Protein AF-A0A831TFV8-F1 (afdb_monomer_lite)

Foldseek 3Di:
DPDPPPDPCVPVQPLNVLVVVLVVLVVLLVVLVCCLPPPDDDPVVNVVSVVVNVVSVVVNVVSVVVNVCSVVVVVVVVVVD

Radius of gyration: 18.23 Å; chains: 1; bounding box: 47×17×51 Å

Structure (mmCIF, N/CA/C/O backbone):
data_AF-A0A831TFV8-F1
#
_entry.id   AF-A0A831TFV8-F1
#
loop_
_atom_site.group_PDB
_atom_site.id
_atom_site.type_symbol
_atom_site.label_atom_id
_atom_site.label_alt_id
_atom_site.label_comp_id
_atom_site.label_asym_id
_atom_site.label_entity_id
_atom_site.label_seq_id
_atom_site.pdbx_PDB_ins_code
_atom_site.Cartn_x
_atom_site.Cartn_y
_atom_site.Cartn_z
_atom_site.occupancy
_atom_site.B_iso_or_equiv
_atom_site.auth_seq_id
_atom_site.auth_comp_id
_atom_site.auth_asym_id
_atom_site.auth_atom_id
_atom_site.pdbx_PDB_model_num
ATOM 1 N N . MET A 1 1 ? -31.858 -0.367 -11.077 1.00 37.62 1 MET A N 1
ATOM 2 C CA . MET A 1 1 ? -30.894 0.382 -10.248 1.00 37.62 1 MET A CA 1
ATOM 3 C C . MET A 1 1 ? -31.010 -0.175 -8.842 1.00 37.62 1 MET A C 1
ATOM 5 O O . MET A 1 1 ? -32.066 -0.020 -8.251 1.00 37.62 1 MET A O 1
ATOM 9 N N . HIS A 1 2 ? -30.026 -0.948 -8.374 1.00 44.28 2 HIS A N 1
ATOM 10 C CA . HIS A 1 2 ? -29.948 -1.289 -6.950 1.00 44.28 2 HIS A CA 1
ATOM 11 C C . HIS A 1 2 ? -29.528 -0.013 -6.225 1.00 44.28 2 HIS A C 1
ATOM 13 O O . HIS A 1 2 ? -28.478 0.542 -6.547 1.00 44.28 2 HIS A O 1
ATOM 19 N N . GLU A 1 3 ? -30.364 0.485 -5.318 1.00 42.09 3 GLU A N 1
ATOM 20 C CA . GLU A 1 3 ? -29.932 1.510 -4.371 1.00 42.09 3 GLU A CA 1
ATOM 21 C C . GLU A 1 3 ? -28.701 0.978 -3.621 1.00 42.09 3 GLU A C 1
ATOM 23 O O . GLU A 1 3 ? -28.684 -0.204 -3.255 1.00 42.09 3 GLU A O 1
ATOM 28 N N . PRO A 1 4 ? -27.646 1.787 -3.422 1.00 51.84 4 PRO A N 1
ATOM 29 C CA . PRO A 1 4 ? -26.541 1.382 -2.577 1.00 51.84 4 PRO A CA 1
ATOM 30 C C . PRO A 1 4 ? -27.103 1.270 -1.164 1.00 51.84 4 PRO A C 1
ATOM 32 O O . PRO A 1 4 ? -27.345 2.281 -0.508 1.00 51.84 4 PRO A O 1
ATOM 35 N N . GLY A 1 5 ? -27.377 0.038 -0.730 1.00 48.81 5 GLY A N 1
ATOM 36 C CA . GLY A 1 5 ? -27.773 -0.235 0.641 1.00 48.81 5 GLY A CA 1
ATOM 37 C C . GLY A 1 5 ? -26.752 0.430 1.550 1.00 48.81 5 GLY A C 1
ATOM 38 O O . GLY A 1 5 ? -25.561 0.125 1.467 1.00 48.81 5 GLY A O 1
ATOM 39 N N . ILE A 1 6 ? -27.206 1.399 2.341 1.00 50.31 6 ILE A N 1
ATOM 40 C CA . ILE A 1 6 ? -26.380 2.052 3.347 1.00 50.31 6 ILE A CA 1
ATOM 41 C C . ILE A 1 6 ? -25.979 0.934 4.305 1.00 50.31 6 ILE A C 1
ATOM 43 O O . ILE A 1 6 ? -26.782 0.483 5.117 1.00 50.31 6 ILE A O 1
ATOM 47 N N . TYR A 1 7 ? -24.759 0.417 4.155 1.00 52.88 7 TYR A N 1
ATOM 48 C CA . TYR A 1 7 ? -24.163 -0.423 5.180 1.00 52.88 7 TYR A CA 1
ATOM 49 C C . TYR A 1 7 ? -24.170 0.416 6.456 1.00 52.88 7 TYR A C 1
ATOM 51 O O . TYR A 1 7 ? -23.737 1.567 6.412 1.00 52.88 7 TYR A O 1
ATOM 59 N N . HIS A 1 8 ? -24.702 -0.129 7.551 1.00 46.22 8 HIS A N 1
ATOM 60 C CA . HIS A 1 8 ? -24.693 0.516 8.862 1.00 46.22 8 HIS A CA 1
ATOM 61 C C . HIS A 1 8 ? -23.231 0.746 9.297 1.00 46.22 8 HIS A C 1
ATOM 63 O O . HIS A 1 8 ? -22.589 -0.094 9.929 1.00 46.22 8 HIS A O 1
ATOM 69 N N . LEU A 1 9 ? -22.656 1.867 8.851 1.00 50.25 9 LEU A N 1
ATOM 70 C CA . LEU A 1 9 ? -21.287 2.322 9.118 1.00 50.25 9 LEU A CA 1
ATOM 71 C C . LEU A 1 9 ? -21.105 2.721 10.588 1.00 50.25 9 LEU A C 1
ATOM 73 O O . LEU A 1 9 ? -19.986 2.825 11.077 1.00 50.25 9 LEU A O 1
ATOM 77 N N . ASP A 1 10 ? -22.216 2.892 11.289 1.00 52.97 10 ASP A N 1
ATOM 78 C CA . ASP A 1 10 ? -22.375 3.071 12.722 1.00 52.97 10 ASP A CA 1
ATOM 79 C C . ASP A 1 10 ? -21.794 1.892 13.535 1.00 52.97 10 ASP A C 1
ATOM 81 O O . ASP A 1 10 ? -21.351 2.092 14.667 1.00 52.97 10 ASP A O 1
ATOM 85 N N . GLU A 1 11 ? -21.667 0.700 12.934 1.00 48.12 11 GLU A N 1
ATOM 86 C CA . GLU A 1 11 ? -21.003 -0.471 13.536 1.00 48.12 11 GLU A CA 1
ATOM 87 C C . GLU A 1 11 ? -19.650 -0.824 12.885 1.00 48.12 11 GLU A C 1
ATOM 89 O O . GLU A 1 11 ? -18.838 -1.550 13.470 1.00 48.12 11 GLU A O 1
ATOM 94 N N . GLN A 1 12 ? -19.357 -0.304 11.685 1.00 54.34 12 GLN A N 1
ATOM 95 C CA . GLN A 1 12 ? -18.096 -0.573 10.990 1.00 54.34 12 GLN A CA 1
ATOM 96 C C . GLN A 1 12 ? -16.990 0.359 11.482 1.00 54.34 12 GLN A C 1
ATOM 98 O O . GLN A 1 12 ? -16.775 1.468 11.000 1.00 54.34 12 GLN A O 1
ATOM 103 N N . TYR A 1 13 ? -16.239 -0.136 12.460 1.00 72.06 13 TYR A N 1
ATOM 104 C CA . TYR A 1 13 ? -15.095 0.568 13.023 1.00 72.06 13 TYR A CA 1
ATOM 105 C C . TYR A 1 13 ? -14.062 0.918 11.944 1.00 72.06 13 TYR A C 1
ATOM 107 O O . TYR A 1 13 ? -13.615 0.038 11.208 1.00 72.06 13 TYR A O 1
ATOM 115 N N . ALA A 1 14 ? -13.600 2.173 11.912 1.00 77.94 14 ALA A N 1
ATOM 116 C CA . ALA A 1 14 ? -12.574 2.639 10.973 1.00 77.94 14 ALA A CA 1
ATOM 117 C C . ALA A 1 14 ? -11.349 1.706 10.934 1.00 77.94 14 ALA A C 1
ATOM 119 O O . ALA A 1 14 ? -10.845 1.384 9.864 1.00 77.94 14 ALA A O 1
ATOM 120 N N . ALA A 1 15 ? -10.928 1.163 12.082 1.00 77.88 15 ALA A N 1
ATOM 121 C CA . ALA A 1 15 ? -9.836 0.1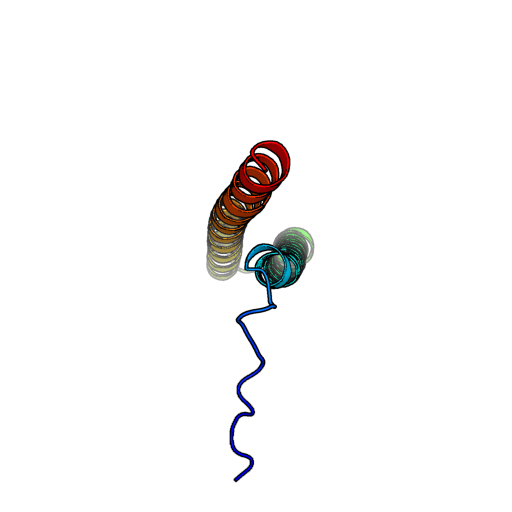93 12.149 1.00 77.88 15 ALA A CA 1
ATOM 122 C C . ALA A 1 15 ? -10.099 -1.112 11.359 1.00 77.88 15 ALA A C 1
ATOM 124 O O . ALA A 1 15 ? -9.165 -1.692 10.804 1.00 77.88 15 ALA A O 1
ATOM 125 N N . ALA A 1 16 ? -11.352 -1.572 11.295 1.00 81.75 16 ALA A N 1
ATOM 126 C CA . ALA A 1 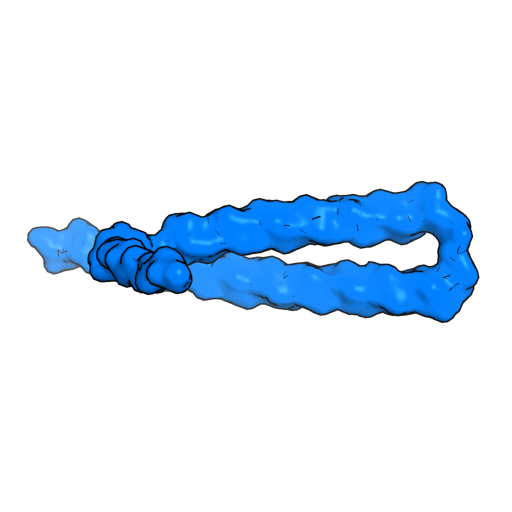16 ? -11.755 -2.749 10.526 1.00 81.75 16 ALA A CA 1
ATOM 127 C C . ALA A 1 16 ? -11.758 -2.480 9.013 1.00 81.75 16 ALA A C 1
ATOM 129 O O . ALA A 1 16 ? -11.468 -3.394 8.248 1.00 81.75 16 ALA A O 1
ATOM 130 N N . LEU A 1 17 ? -12.015 -1.235 8.594 1.00 86.31 17 LEU A N 1
ATOM 131 C CA . LEU A 1 17 ? -11.939 -0.797 7.195 1.00 86.31 17 LEU A CA 1
ATOM 132 C C . LEU A 1 17 ? -10.505 -0.480 6.751 1.00 86.31 17 LEU A C 1
ATOM 134 O O . LEU A 1 17 ? -10.129 -0.753 5.615 1.00 86.31 17 LEU A O 1
ATOM 138 N N . LEU A 1 18 ? -9.671 0.042 7.652 1.00 88.56 18 LEU A N 1
ATOM 139 C CA . LEU A 1 18 ? -8.266 0.349 7.372 1.00 88.56 18 LEU A CA 1
ATOM 140 C C . LEU A 1 18 ? -7.409 -0.916 7.231 1.00 88.56 18 LEU A C 1
ATOM 142 O O . LEU A 1 18 ? -6.480 -0.949 6.427 1.00 88.56 18 LEU A O 1
ATOM 146 N N . ARG A 1 19 ? -7.726 -1.986 7.968 1.00 86.69 19 ARG A N 1
ATOM 147 C CA . ARG A 1 19 ? -6.972 -3.248 7.919 1.00 86.69 19 ARG A CA 1
ATOM 148 C C . ARG A 1 19 ? -6.910 -3.900 6.522 1.00 86.69 19 ARG A C 1
ATOM 150 O O . ARG A 1 19 ? -5.802 -4.257 6.118 1.00 86.69 19 ARG A O 1
ATOM 157 N N . PRO A 1 20 ? -8.014 -4.081 5.769 1.00 92.25 20 PRO A N 1
ATOM 158 C CA . PRO A 1 20 ? -7.935 -4.617 4.411 1.00 92.25 20 PRO A CA 1
ATOM 159 C C . PRO A 1 20 ? -7.179 -3.679 3.462 1.00 92.25 20 PRO A C 1
ATOM 161 O O . PRO A 1 20 ? -6.385 -4.169 2.666 1.00 92.25 20 PRO A O 1
ATOM 164 N N . LEU A 1 21 ? -7.318 -2.353 3.602 1.00 94.25 21 LEU A N 1
ATOM 165 C CA . LEU A 1 21 ? -6.544 -1.389 2.804 1.00 94.25 21 LEU A CA 1
ATOM 166 C C . LEU A 1 21 ? -5.032 -1.545 3.027 1.00 94.25 21 LEU A C 1
ATOM 168 O O . LEU A 1 21 ? -4.260 -1.567 2.070 1.00 94.25 21 LEU A O 1
ATOM 172 N N . LEU A 1 22 ? -4.608 -1.728 4.281 1.00 94.38 22 LEU A N 1
ATOM 173 C CA . LEU A 1 22 ? -3.215 -2.018 4.627 1.00 94.38 22 LEU A CA 1
ATOM 174 C C . LEU A 1 22 ? -2.714 -3.332 4.015 1.00 94.38 22 LEU A C 1
ATOM 176 O O . LEU A 1 22 ? -1.569 -3.399 3.568 1.00 94.38 22 LEU A O 1
ATOM 180 N N . SER A 1 23 ? -3.558 -4.368 3.967 1.00 94.25 23 SER A N 1
ATOM 181 C CA . SER A 1 23 ? -3.219 -5.633 3.301 1.00 94.25 23 SER A CA 1
ATOM 182 C C . SER A 1 23 ? -2.979 -5.423 1.808 1.00 94.25 23 SER A C 1
ATOM 184 O O . SER A 1 23 ? -1.934 -5.814 1.291 1.00 94.25 23 SER A O 1
ATOM 186 N N . THR A 1 24 ? -3.899 -4.734 1.129 1.00 97.44 24 THR A N 1
ATOM 187 C CA . THR A 1 24 ? -3.779 -4.444 -0.304 1.00 97.44 24 THR A CA 1
ATOM 188 C C . THR A 1 24 ? -2.533 -3.615 -0.614 1.00 97.44 24 THR A C 1
ATOM 190 O O . THR A 1 24 ? -1.830 -3.907 -1.579 1.00 97.44 24 THR A O 1
ATOM 193 N N . LEU A 1 25 ? -2.196 -2.622 0.216 1.00 97.00 25 LEU A N 1
ATOM 194 C CA . LEU A 1 25 ? -0.965 -1.847 0.032 1.00 97.00 25 LEU A CA 1
ATOM 195 C C . LEU A 1 25 ? 0.291 -2.723 0.123 1.00 97.00 25 LEU A C 1
ATOM 197 O O . LEU A 1 25 ? 1.169 -2.602 -0.726 1.00 97.00 25 LEU A O 1
ATOM 201 N N . ARG A 1 26 ? 0.354 -3.659 1.077 1.00 95.56 26 ARG A N 1
ATOM 202 C CA . ARG A 1 26 ? 1.487 -4.598 1.205 1.00 95.56 26 ARG A CA 1
ATOM 203 C C . ARG A 1 26 ? 1.612 -5.546 0.014 1.00 95.56 26 ARG A C 1
ATOM 205 O O . ARG A 1 26 ? 2.721 -5.901 -0.382 1.00 95.56 26 ARG A O 1
ATOM 212 N N . GLU A 1 27 ? 0.493 -5.968 -0.566 1.00 97.69 27 GLU A N 1
ATOM 213 C CA . GLU A 1 27 ? 0.494 -6.776 -1.791 1.00 97.69 27 GLU A CA 1
ATOM 214 C C . GLU A 1 27 ? 1.038 -5.984 -2.987 1.00 97.69 27 GLU A C 1
ATOM 216 O O . GLU A 1 27 ? 1.844 -6.502 -3.767 1.00 97.69 27 GLU A O 1
ATOM 221 N N . LEU A 1 28 ? 0.641 -4.714 -3.117 1.00 97.94 28 LEU A N 1
ATOM 222 C CA . LEU A 1 28 ? 1.149 -3.824 -4.161 1.00 97.94 28 LEU A CA 1
ATOM 223 C C . LEU A 1 28 ? 2.645 -3.533 -3.982 1.00 97.94 28 LEU A C 1
ATOM 225 O O . LEU A 1 28 ? 3.391 -3.598 -4.959 1.00 97.94 28 LEU A O 1
ATOM 229 N N . GLU A 1 29 ? 3.103 -3.284 -2.752 1.00 97.44 29 GLU A N 1
ATOM 230 C CA . GLU A 1 29 ? 4.527 -3.117 -2.433 1.00 97.44 29 GLU A CA 1
ATOM 231 C C . GLU A 1 29 ? 5.340 -4.359 -2.830 1.00 97.44 29 GLU A C 1
ATOM 233 O O . GLU A 1 29 ? 6.360 -4.234 -3.511 1.00 97.44 29 GLU A O 1
ATOM 238 N N . HIS A 1 30 ? 4.867 -5.564 -2.486 1.00 96.62 30 HIS A N 1
ATOM 239 C CA . HIS A 1 30 ? 5.510 -6.814 -2.903 1.00 96.62 30 HIS A CA 1
ATOM 240 C C . HIS A 1 30 ? 5.591 -6.946 -4.423 1.00 96.62 30 HIS A C 1
ATOM 242 O O . HIS A 1 30 ? 6.624 -7.348 -4.961 1.00 96.62 30 HIS A O 1
ATOM 248 N N . ARG A 1 31 ? 4.515 -6.596 -5.131 1.00 97.19 31 ARG A N 1
ATOM 249 C CA . ARG A 1 31 ? 4.468 -6.660 -6.592 1.00 97.19 31 ARG A CA 1
ATOM 250 C C . ARG A 1 31 ? 5.463 -5.689 -7.232 1.00 97.19 31 ARG A C 1
ATOM 252 O O . ARG A 1 31 ? 6.191 -6.080 -8.141 1.00 97.19 31 ARG A O 1
ATOM 259 N N . VAL A 1 32 ? 5.548 -4.460 -6.726 1.00 96.88 32 VAL A N 1
ATOM 260 C CA . VAL A 1 32 ? 6.541 -3.472 -7.172 1.00 96.88 32 VAL A CA 1
ATOM 261 C C . VAL A 1 32 ? 7.964 -3.955 -6.891 1.00 96.88 32 VAL A C 1
ATOM 263 O O . VAL A 1 32 ? 8.816 -3.892 -7.779 1.00 96.88 32 VAL A O 1
ATOM 266 N N . ALA A 1 33 ? 8.230 -4.494 -5.700 1.00 94.44 33 ALA A N 1
ATOM 267 C CA . ALA A 1 33 ? 9.534 -5.061 -5.362 1.00 94.44 33 ALA A CA 1
ATOM 268 C C . ALA A 1 33 ? 9.916 -6.209 -6.310 1.00 94.44 33 ALA A C 1
ATOM 270 O O . ALA A 1 33 ? 11.030 -6.235 -6.835 1.00 94.44 33 ALA A O 1
ATOM 271 N N . HIS A 1 34 ? 8.969 -7.102 -6.609 1.00 95.88 34 HIS A N 1
ATOM 272 C CA . HIS A 1 34 ? 9.165 -8.184 -7.567 1.00 95.88 34 HIS A CA 1
ATOM 273 C C . HIS A 1 34 ? 9.533 -7.650 -8.961 1.00 95.88 34 HIS A C 1
ATOM 275 O O . HIS A 1 34 ? 10.479 -8.138 -9.577 1.00 95.88 34 HIS A O 1
ATOM 281 N N . TYR A 1 35 ? 8.851 -6.610 -9.452 1.00 95.25 35 TYR A N 1
ATOM 282 C CA . TYR A 1 35 ? 9.172 -6.006 -10.749 1.00 95.25 35 TYR A CA 1
ATOM 283 C C . TYR A 1 35 ? 10.582 -5.423 -10.798 1.00 95.25 35 TYR A C 1
ATOM 285 O O . TYR A 1 35 ? 11.298 -5.637 -11.774 1.00 95.25 35 TYR A O 1
ATOM 293 N N . ARG A 1 36 ? 11.015 -4.744 -9.732 1.00 91.06 36 ARG A N 1
ATOM 294 C CA . ARG A 1 36 ? 12.358 -4.147 -9.657 1.00 91.06 36 ARG A CA 1
ATOM 295 C C . ARG A 1 36 ? 13.477 -5.184 -9.711 1.00 91.06 36 ARG A C 1
ATOM 297 O O . ARG A 1 36 ? 14.531 -4.906 -10.285 1.00 91.06 36 ARG A O 1
ATOM 304 N N . VAL A 1 37 ? 13.254 -6.345 -9.097 1.00 93.00 37 VAL A N 1
ATOM 305 C CA . VAL A 1 37 ? 14.256 -7.413 -8.979 1.00 93.00 37 VAL A CA 1
ATOM 306 C C . VAL A 1 37 ? 14.262 -8.322 -10.206 1.00 93.00 37 VAL A C 1
ATOM 308 O O . VAL A 1 37 ? 15.332 -8.688 -10.689 1.00 93.00 37 VAL A O 1
ATOM 311 N N . HIS A 1 38 ? 13.088 -8.687 -10.721 1.00 93.12 38 HIS A N 1
ATOM 312 C CA . HIS A 1 38 ? 12.967 -9.769 -11.700 1.00 93.12 38 HIS A CA 1
ATOM 313 C C . HIS A 1 38 ? 12.750 -9.303 -13.141 1.00 93.12 38 HIS A C 1
ATOM 315 O O . HIS A 1 38 ? 12.953 -10.097 -14.060 1.00 93.12 38 HIS A O 1
ATOM 321 N N . LEU A 1 39 ? 12.370 -8.042 -13.373 1.00 92.38 39 LEU A N 1
ATOM 322 C CA . LEU A 1 39 ? 12.154 -7.529 -14.724 1.00 92.38 39 LEU A CA 1
ATOM 323 C C . LEU A 1 39 ? 13.342 -6.694 -15.204 1.00 92.38 39 LEU A C 1
ATOM 325 O O . LEU A 1 39 ? 13.867 -5.820 -14.510 1.00 92.38 39 LEU A O 1
ATOM 329 N N . ARG A 1 40 ? 13.747 -6.935 -16.453 1.00 93.69 40 ARG A N 1
ATOM 330 C CA . ARG A 1 40 ? 14.655 -6.039 -17.170 1.00 93.69 40 ARG A CA 1
ATOM 331 C C . ARG A 1 40 ? 13.845 -4.874 -17.721 1.00 93.69 40 ARG A C 1
ATOM 333 O O . ARG A 1 40 ? 13.225 -4.994 -18.769 1.00 93.69 40 ARG A O 1
ATOM 340 N N . LEU A 1 41 ? 13.857 -3.772 -16.984 1.00 91.62 41 LEU A N 1
ATOM 341 C CA . LEU A 1 41 ? 13.209 -2.524 -17.370 1.00 91.62 41 LEU A CA 1
ATOM 342 C C . LEU A 1 41 ? 14.242 -1.526 -17.921 1.00 91.62 41 LEU A C 1
ATOM 344 O O . LEU A 1 41 ? 15.342 -1.440 -17.350 1.00 91.62 41 LEU A O 1
ATOM 348 N N . PRO A 1 42 ? 13.899 -0.760 -18.974 1.00 95.69 42 PRO A N 1
ATOM 349 C CA . PRO A 1 42 ? 14.579 0.485 -19.326 1.00 95.69 42 PRO A CA 1
ATOM 350 C C . PRO A 1 42 ? 14.717 1.422 -18.119 1.00 95.69 42 PRO A C 1
ATOM 352 O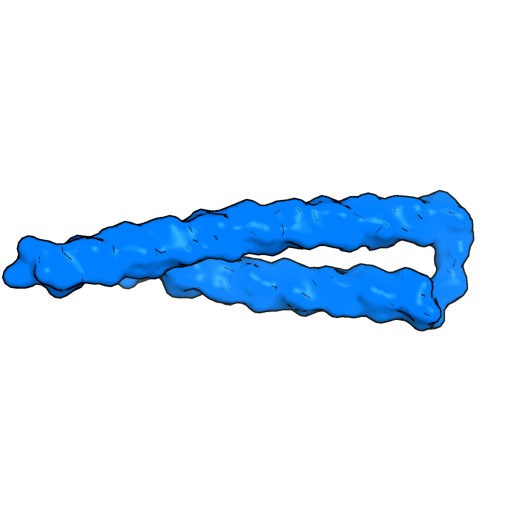 O . PRO A 1 42 ? 13.968 1.322 -17.147 1.00 95.69 42 PRO A O 1
ATOM 355 N N . ALA A 1 43 ? 15.683 2.343 -18.164 1.00 93.69 43 ALA A N 1
ATOM 356 C CA . ALA A 1 43 ? 15.962 3.238 -17.037 1.00 93.69 43 ALA A CA 1
ATOM 357 C C . ALA A 1 43 ? 14.748 4.105 -16.652 1.00 93.69 43 ALA A C 1
ATOM 359 O O . ALA A 1 43 ? 14.465 4.263 -15.467 1.00 93.69 43 ALA A O 1
ATOM 360 N N . GLU A 1 44 ? 14.015 4.605 -17.647 1.00 95.06 44 GLU A N 1
ATOM 361 C CA . GLU A 1 44 ? 12.799 5.400 -17.450 1.00 95.06 44 GLU A CA 1
ATOM 362 C C . GLU A 1 44 ? 11.696 4.587 -16.753 1.00 95.06 44 GLU A C 1
ATOM 364 O O . GLU A 1 44 ? 11.194 4.990 -15.703 1.00 95.06 44 GLU A O 1
ATOM 369 N N . ASP A 1 45 ? 11.407 3.383 -17.251 1.00 96.31 45 ASP A N 1
ATOM 370 C CA . ASP A 1 45 ? 10.415 2.485 -16.648 1.00 96.31 45 ASP A CA 1
ATOM 371 C C . ASP A 1 45 ? 10.809 2.062 -15.227 1.00 96.31 45 ASP A C 1
ATOM 373 O O . ASP A 1 45 ? 9.969 1.978 -14.330 1.00 96.31 45 ASP A O 1
ATOM 377 N N . ARG A 1 46 ? 12.104 1.827 -14.982 1.00 95.25 46 ARG A N 1
ATOM 378 C CA . ARG A 1 46 ? 12.614 1.521 -13.641 1.00 95.25 46 ARG A CA 1
ATOM 379 C C . ARG A 1 46 ? 12.353 2.678 -12.678 1.00 95.25 46 ARG A C 1
ATOM 381 O O . ARG A 1 46 ? 11.861 2.428 -11.580 1.00 95.25 46 ARG A O 1
ATOM 388 N N . ALA A 1 47 ? 12.634 3.915 -13.087 1.00 95.81 47 ALA A N 1
ATOM 389 C CA . ALA A 1 47 ? 12.394 5.102 -12.269 1.00 95.81 47 ALA A CA 1
ATOM 390 C C . ALA A 1 47 ? 10.898 5.300 -11.959 1.00 95.81 47 ALA A C 1
ATOM 392 O O . ALA A 1 47 ? 10.536 5.670 -10.837 1.00 95.81 47 ALA A O 1
ATOM 393 N N . ALA A 1 48 ? 10.018 4.995 -12.918 1.00 97.25 48 ALA A N 1
ATOM 394 C CA . ALA A 1 48 ? 8.572 5.027 -12.710 1.00 97.25 48 ALA A CA 1
ATOM 395 C C . ALA A 1 48 ? 8.117 3.985 -11.671 1.00 97.25 48 ALA A C 1
ATOM 397 O O . ALA A 1 48 ? 7.374 4.313 -10.744 1.00 97.25 48 ALA A O 1
ATOM 398 N N . ILE A 1 49 ? 8.608 2.744 -11.766 1.00 97.25 49 ILE A N 1
ATOM 399 C CA . ILE A 1 49 ? 8.308 1.678 -10.796 1.00 97.25 49 ILE A CA 1
ATOM 400 C C . ILE A 1 49 ? 8.873 1.996 -9.403 1.00 97.25 49 ILE A C 1
ATOM 402 O O . ILE A 1 49 ? 8.228 1.709 -8.394 1.00 97.25 49 ILE A O 1
ATOM 406 N N . GLU A 1 50 ? 10.049 2.616 -9.320 1.00 96.00 50 GLU A N 1
ATOM 407 C CA . GLU A 1 50 ? 10.624 3.077 -8.050 1.00 96.00 50 GLU A CA 1
ATOM 408 C C . GLU A 1 50 ? 9.776 4.165 -7.399 1.00 96.00 50 GLU A C 1
ATOM 410 O O . GLU A 1 50 ? 9.463 4.076 -6.210 1.00 96.00 50 GLU A O 1
ATOM 415 N N . SER A 1 51 ? 9.328 5.133 -8.195 1.00 97.69 51 SER A N 1
ATOM 416 C CA . SER A 1 51 ? 8.442 6.203 -7.739 1.00 97.69 51 SER A CA 1
ATOM 417 C C . SER A 1 51 ? 7.090 5.656 -7.266 1.00 97.69 51 SER A C 1
ATOM 419 O O . SER A 1 51 ? 6.586 6.074 -6.223 1.00 97.69 51 SER A O 1
ATOM 421 N N . ALA A 1 52 ? 6.534 4.663 -7.969 1.00 97.75 52 ALA A N 1
ATOM 422 C CA . ALA A 1 52 ? 5.329 3.956 -7.535 1.00 97.75 52 ALA A CA 1
ATOM 423 C C . ALA A 1 52 ? 5.537 3.246 -6.186 1.00 97.75 52 ALA A C 1
ATOM 425 O O . ALA A 1 52 ? 4.695 3.351 -5.297 1.00 97.75 52 ALA A O 1
ATOM 426 N N . GLY A 1 53 ? 6.678 2.574 -5.998 1.00 97.38 53 GLY A N 1
ATOM 427 C CA . GLY A 1 53 ? 7.032 1.941 -4.725 1.00 97.38 53 GLY A CA 1
ATOM 428 C C . GLY A 1 53 ? 7.122 2.936 -3.569 1.00 97.38 53 GLY A C 1
ATOM 429 O O . GLY A 1 53 ? 6.598 2.669 -2.488 1.00 97.38 53 GLY A O 1
ATOM 430 N N . GLN A 1 54 ? 7.720 4.105 -3.808 1.00 97.62 54 GLN A N 1
ATOM 431 C CA . GLN A 1 54 ? 7.813 5.163 -2.804 1.00 97.62 54 GLN A CA 1
ATOM 432 C C . GLN A 1 54 ? 6.429 5.697 -2.409 1.00 97.62 54 GLN A C 1
ATOM 434 O O . GLN A 1 54 ? 6.144 5.845 -1.222 1.00 97.62 54 GLN A O 1
ATOM 439 N N . ALA A 1 55 ? 5.549 5.935 -3.387 1.00 98.19 55 ALA A N 1
ATOM 440 C CA . ALA A 1 55 ? 4.188 6.400 -3.131 1.00 98.19 55 ALA A CA 1
ATOM 441 C C . ALA A 1 55 ? 3.379 5.392 -2.295 1.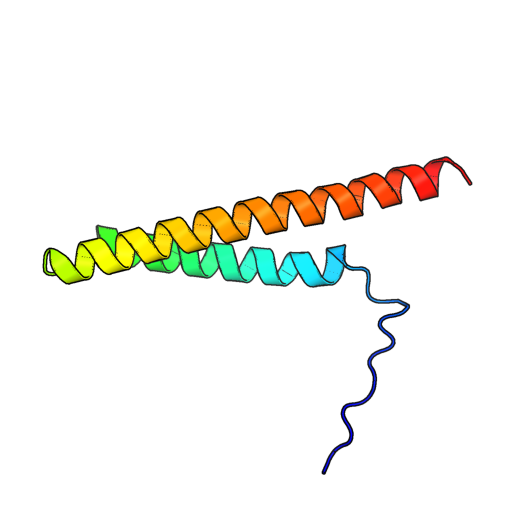00 98.19 55 ALA A C 1
ATOM 443 O O . ALA A 1 55 ? 2.689 5.783 -1.351 1.00 98.19 55 ALA A O 1
ATOM 444 N N . LEU A 1 56 ? 3.505 4.094 -2.596 1.00 98.06 56 LEU A N 1
ATOM 445 C CA . LEU A 1 56 ? 2.859 3.026 -1.827 1.00 98.06 56 LEU A CA 1
ATOM 446 C C . LEU A 1 56 ? 3.376 2.967 -0.385 1.00 98.06 56 LEU A C 1
ATOM 448 O O . LEU A 1 56 ? 2.568 2.879 0.539 1.00 98.06 56 LEU A O 1
ATOM 452 N N . ALA A 1 57 ? 4.691 3.092 -0.183 1.00 96.25 57 ALA A N 1
ATOM 453 C CA . ALA A 1 57 ? 5.297 3.091 1.148 1.00 96.25 57 ALA A CA 1
ATOM 454 C C . ALA A 1 57 ? 4.839 4.280 2.005 1.00 96.25 57 ALA A C 1
ATOM 456 O O . ALA A 1 57 ? 4.542 4.117 3.195 1.00 96.25 57 ALA A O 1
ATOM 457 N N . THR A 1 58 ? 4.735 5.469 1.405 1.00 97.75 58 THR A N 1
ATOM 458 C CA . THR A 1 58 ? 4.180 6.655 2.071 1.00 97.75 58 THR A CA 1
ATOM 459 C C . THR A 1 58 ? 2.713 6.439 2.438 1.00 97.75 58 THR A C 1
ATOM 461 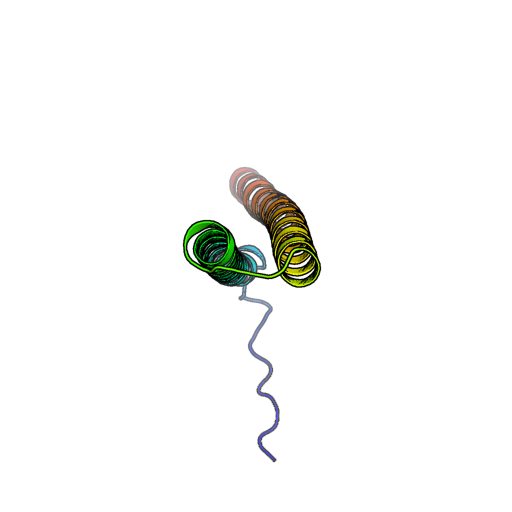O O . THR A 1 58 ? 2.343 6.643 3.593 1.00 97.75 58 THR A O 1
ATOM 464 N N . ALA A 1 59 ? 1.891 5.957 1.501 1.00 97.50 59 ALA A N 1
ATOM 465 C CA . ALA A 1 59 ? 0.480 5.678 1.763 1.00 97.50 59 ALA A CA 1
ATOM 466 C C . ALA A 1 59 ? 0.300 4.642 2.883 1.00 97.50 59 ALA A C 1
ATOM 468 O O . ALA A 1 59 ? -0.492 4.857 3.799 1.00 97.50 59 ALA A O 1
ATOM 469 N N . ARG A 1 60 ? 1.068 3.545 2.862 1.00 96.88 60 ARG A N 1
ATOM 470 C CA . ARG A 1 60 ? 1.018 2.513 3.907 1.00 96.88 60 ARG A CA 1
ATOM 471 C C . ARG A 1 60 ? 1.365 3.090 5.272 1.00 96.88 60 ARG A C 1
ATOM 473 O O . ARG A 1 60 ? 0.652 2.808 6.227 1.00 96.88 60 ARG A O 1
ATOM 480 N N . SER A 1 61 ? 2.418 3.899 5.362 1.00 96.06 61 SER A N 1
ATOM 481 C CA . SER A 1 61 ? 2.854 4.497 6.629 1.00 96.06 61 SER A CA 1
ATOM 482 C C . SER A 1 61 ? 1.780 5.411 7.228 1.00 96.06 61 SER A C 1
ATOM 484 O O . SER A 1 61 ? 1.486 5.315 8.418 1.00 96.06 61 SER A O 1
ATOM 486 N N . GLU A 1 62 ? 1.129 6.236 6.403 1.00 96.88 62 GLU A N 1
ATOM 487 C CA . GLU A 1 62 ? 0.015 7.078 6.856 1.00 96.88 62 GLU A CA 1
ATOM 488 C C . GLU A 1 62 ? -1.198 6.251 7.292 1.00 96.88 62 GLU A C 1
ATOM 490 O O . GLU A 1 62 ? -1.784 6.514 8.342 1.00 96.88 62 GLU A O 1
ATOM 495 N N . LEU A 1 63 ? -1.563 5.213 6.534 1.00 95.00 63 LEU A N 1
ATOM 496 C CA . LEU A 1 63 ? -2.668 4.337 6.920 1.00 95.00 63 LEU A CA 1
ATOM 497 C C . LEU A 1 63 ? -2.358 3.544 8.199 1.00 95.00 63 LEU A C 1
ATOM 499 O O . LEU A 1 63 ? -3.264 3.326 9.000 1.00 95.00 63 LEU A O 1
ATOM 503 N N . GLU A 1 64 ? -1.108 3.126 8.417 1.00 94.00 64 GLU A N 1
ATOM 504 C CA . GLU A 1 64 ? -0.689 2.458 9.654 1.00 94.00 64 GLU A CA 1
ATOM 505 C C . GLU A 1 64 ? -0.791 3.414 10.842 1.00 94.00 64 GLU A C 1
ATOM 507 O O . GLU A 1 64 ? -1.350 3.026 11.867 1.00 94.00 64 GLU A O 1
ATOM 512 N N . ARG A 1 65 ? -0.344 4.670 10.695 1.00 94.81 65 ARG A N 1
ATOM 513 C CA . ARG A 1 65 ? -0.506 5.711 11.722 1.00 94.81 65 ARG A CA 1
ATOM 514 C C . ARG A 1 65 ? -1.979 5.906 12.087 1.00 94.81 65 ARG A C 1
ATOM 516 O O . ARG A 1 65 ? -2.339 5.795 13.256 1.00 94.81 65 ARG A O 1
ATOM 523 N N . LEU A 1 66 ? -2.837 6.118 11.087 1.00 92.19 66 LEU A N 1
ATOM 524 C CA . LEU A 1 66 ? -4.280 6.292 11.289 1.00 92.19 66 LEU A CA 1
ATOM 525 C C . LEU A 1 66 ? -4.919 5.063 11.945 1.00 92.19 66 LEU A C 1
ATOM 527 O O . LEU A 1 66 ? -5.785 5.188 12.809 1.00 92.19 66 LEU A O 1
ATOM 531 N N . TRP A 1 67 ? -4.496 3.862 11.551 1.00 89.81 67 TRP A N 1
ATOM 532 C CA . TRP A 1 67 ? -4.992 2.625 12.138 1.00 89.81 67 TRP A CA 1
ATOM 533 C C . TRP A 1 67 ? -4.618 2.507 13.620 1.00 89.81 67 TRP A C 1
ATOM 535 O O . TRP A 1 67 ? -5.488 2.192 14.432 1.00 89.81 67 TRP A O 1
ATOM 545 N N . GLN A 1 68 ? -3.369 2.811 13.984 1.00 86.94 68 GLN A N 1
ATOM 546 C CA . GLN A 1 68 ? -2.917 2.794 15.379 1.00 86.94 68 GLN A CA 1
ATOM 547 C C . GLN A 1 68 ? -3.667 3.819 16.231 1.00 86.94 68 GLN A C 1
ATOM 549 O O . GLN A 1 68 ? -4.186 3.461 17.285 1.00 86.94 68 GLN A O 1
ATOM 554 N N . GLU A 1 69 ? -3.833 5.052 15.744 1.00 89.00 69 GLU A N 1
ATOM 555 C CA . GLU A 1 69 ? -4.598 6.098 16.440 1.00 89.00 69 GLU A CA 1
ATOM 556 C C . GLU A 1 69 ? -6.039 5.654 16.744 1.00 89.00 69 GLU A C 1
ATOM 558 O O . GLU A 1 69 ? -6.557 5.882 17.840 1.00 89.00 69 GLU A O 1
ATOM 563 N N . GLN A 1 70 ? -6.686 4.963 15.799 1.00 83.75 70 GLN A N 1
ATOM 564 C CA . GLN A 1 70 ? -8.031 4.418 16.000 1.00 83.75 70 GLN A CA 1
ATOM 565 C C . GL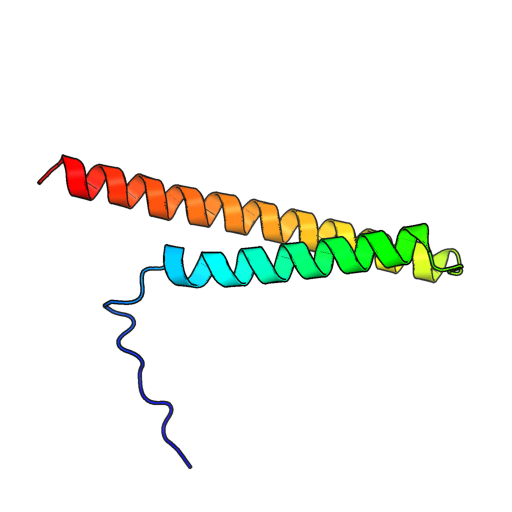N A 1 70 ? -8.062 3.272 17.018 1.00 83.75 70 GLN A C 1
ATOM 567 O O . GLN A 1 70 ? -8.996 3.180 17.820 1.00 83.75 70 GLN A O 1
ATOM 572 N N . VAL A 1 71 ? -7.061 2.390 16.999 1.00 80.81 71 VAL A N 1
ATOM 573 C CA . VAL A 1 71 ? -6.952 1.279 17.955 1.00 80.81 71 VAL A CA 1
ATOM 574 C C . VAL A 1 71 ? -6.690 1.804 19.371 1.00 80.81 71 VAL A C 1
ATOM 576 O O . VAL A 1 71 ? -7.375 1.402 20.314 1.00 80.81 71 VAL A O 1
ATOM 579 N N . GLU A 1 72 ? -5.752 2.737 19.527 1.00 75.44 72 GLU A N 1
ATOM 580 C CA . GLU A 1 72 ? -5.392 3.338 20.812 1.00 75.44 72 GLU A CA 1
ATOM 581 C C . GLU A 1 72 ? -6.536 4.167 21.392 1.00 75.44 72 GLU A C 1
ATOM 583 O O . GLU A 1 72 ? -6.938 3.939 22.535 1.00 75.44 72 GLU A O 1
ATOM 588 N N . GLY A 1 73 ? -7.134 5.065 20.600 1.00 72.38 73 GLY A N 1
ATOM 589 C CA . GLY A 1 73 ? -8.273 5.877 21.034 1.00 72.38 73 GLY A CA 1
ATOM 590 C C . GLY A 1 73 ? -9.452 5.032 21.526 1.00 72.38 73 GLY A C 1
ATOM 591 O O . GLY A 1 73 ? -10.182 5.435 22.435 1.00 72.38 73 GLY A O 1
ATOM 592 N N . ARG A 1 74 ? -9.617 3.817 20.986 1.00 68.38 74 ARG A N 1
ATOM 593 C CA . ARG A 1 74 ? -10.624 2.861 21.455 1.00 68.38 74 ARG A CA 1
ATOM 594 C C . ARG A 1 74 ? -10.231 2.179 22.763 1.00 68.38 74 ARG A C 1
ATOM 596 O O . ARG A 1 74 ? -11.087 2.035 23.633 1.00 68.38 74 ARG A O 1
ATOM 603 N N . ARG A 1 75 ? -8.964 1.789 22.924 1.00 68.44 75 ARG A N 1
ATOM 604 C CA . ARG A 1 75 ? -8.457 1.184 24.166 1.00 68.44 75 ARG A CA 1
ATOM 605 C C . ARG A 1 75 ? -8.649 2.122 25.360 1.00 68.44 75 ARG A C 1
ATOM 607 O O . ARG A 1 75 ? -9.085 1.671 26.413 1.00 68.44 75 ARG A O 1
ATOM 614 N N . TRP A 1 76 ? -8.410 3.420 25.171 1.00 54.44 76 TRP A N 1
ATOM 615 C CA . TRP A 1 76 ? -8.684 4.443 26.185 1.00 54.44 76 TRP A CA 1
ATOM 616 C C . TRP A 1 76 ? -10.176 4.545 26.534 1.00 54.44 76 TRP A C 1
ATOM 618 O O . TRP A 1 76 ? -10.524 4.536 27.710 1.00 54.44 76 TRP A O 1
ATOM 628 N N . LYS A 1 77 ? -11.070 4.569 25.533 1.00 58.91 77 LYS A N 1
ATOM 629 C CA . LYS A 1 77 ? -12.530 4.610 25.760 1.00 58.91 77 LYS A CA 1
ATOM 630 C C . LYS A 1 77 ? -13.073 3.369 26.475 1.00 58.91 77 LYS A C 1
ATOM 632 O O . LYS A 1 77 ? -14.030 3.491 27.224 1.00 58.91 77 LYS A O 1
ATOM 637 N N . GLN A 1 78 ? -12.481 2.196 26.249 1.00 62.12 78 GLN A N 1
ATOM 638 C CA . GLN A 1 78 ? -12.878 0.947 26.913 1.00 62.12 78 GLN A CA 1
ATOM 639 C C . GLN A 1 78 ? -12.351 0.822 28.348 1.00 62.12 78 GLN A C 1
ATOM 641 O O . GLN A 1 78 ? -12.934 0.082 29.126 1.00 62.12 78 GLN A O 1
ATOM 646 N N . ALA A 1 79 ? -11.256 1.506 28.693 1.00 56.12 79 ALA A N 1
ATOM 647 C CA . ALA A 1 79 ? -10.674 1.483 30.037 1.00 56.12 79 ALA A CA 1
ATOM 648 C C . ALA A 1 79 ? -11.242 2.566 30.976 1.00 56.12 79 ALA A C 1
ATOM 650 O O . ALA A 1 79 ? -11.051 2.479 32.185 1.00 56.12 79 ALA A O 1
ATOM 651 N N . ALA A 1 80 ? -11.884 3.600 30.424 1.00 59.69 80 ALA A N 1
ATOM 652 C CA . ALA A 1 80 ? -12.439 4.735 31.165 1.00 59.69 80 ALA A CA 1
ATOM 653 C C . ALA A 1 80 ? -13.948 4.617 31.469 1.00 59.69 80 ALA A C 1
ATOM 655 O O . ALA A 1 80 ? -14.520 5.555 32.026 1.00 59.69 80 ALA A O 1
ATOM 656 N N . GLY A 1 81 ? -14.587 3.511 31.074 1.00 47.03 81 GLY A N 1
ATOM 657 C CA . GLY A 1 81 ? -15.974 3.162 31.404 1.00 47.03 81 GLY A CA 1
ATOM 658 C C . GLY A 1 81 ? -16.023 1.943 32.308 1.00 47.03 81 GLY A C 1
ATOM 659 O O . GLY A 1 81 ? -16.976 1.873 33.111 1.00 47.03 81 GLY A O 1
#

pLDDT: mean 82.71, std 18.5, range [37.62, 98.19]

Sequence (81 aa):
MHEPGIYHLDEQYAAALLRPLLSTLRELEHRVAHYRVHLRLPAEDRAAIESAGQALATARSELERLWQEQVEGRRWKQAAG

Organism: NCBI:txid1382356

Secondary structure (DSSP, 8-state):
--------TTTS-HHHHHHHHHHHHHHHHHHHHHHHHH----HHHHHHHHHHHHHHHHHHHHHHHHHHHHHHHHHHHHH--